Protein AF-A0A0C3DKX2-F1 (afdb_monomer_lite)

Structure (mmCIF, N/CA/C/O backbone):
data_AF-A0A0C3DKX2-F1
#
_entry.id   AF-A0A0C3DKX2-F1
#
loop_
_atom_site.group_PDB
_atom_site.id
_atom_site.type_symbol
_atom_site.label_atom_id
_atom_site.label_alt_id
_atom_site.label_comp_id
_atom_site.label_asym_id
_atom_site.label_entity_id
_atom_site.label_seq_id
_atom_site.pdbx_PDB_ins_code
_atom_site.Cartn_x
_atom_site.Cartn_y
_atom_site.Cartn_z
_atom_site.occupancy
_atom_site.B_iso_or_equiv
_atom_site.auth_seq_id
_atom_site.auth_comp_id
_atom_site.auth_asym_id
_atom_site.auth_atom_id
_atom_site.pdbx_PDB_model_num
ATOM 1 N N . PHE A 1 1 ? 21.244 7.894 -11.470 1.00 43.00 1 PHE A N 1
ATOM 2 C CA . PHE A 1 1 ? 21.383 7.217 -10.166 1.00 43.00 1 PHE A CA 1
ATOM 3 C C . PHE A 1 1 ? 22.511 7.875 -9.395 1.00 43.00 1 PHE A C 1
ATOM 5 O O . PHE A 1 1 ? 23.596 7.995 -9.947 1.00 43.00 1 PHE A O 1
ATOM 12 N N . SER A 1 2 ? 22.244 8.379 -8.187 1.00 35.38 2 SER A N 1
ATOM 13 C CA . SER A 1 2 ? 23.259 9.025 -7.344 1.00 35.38 2 SER A CA 1
ATOM 14 C C . SER A 1 2 ? 23.618 8.084 -6.184 1.00 35.38 2 SER A C 1
ATOM 16 O O . SER A 1 2 ? 22.692 7.522 -5.601 1.00 35.38 2 SER A O 1
ATOM 18 N N . PRO A 1 3 ? 24.899 7.864 -5.831 1.00 48.16 3 PRO A N 1
ATOM 19 C CA . PRO A 1 3 ? 25.322 6.677 -5.070 1.00 48.16 3 PRO A CA 1
ATOM 20 C C . PRO A 1 3 ? 25.064 6.726 -3.552 1.00 48.16 3 PRO A C 1
ATOM 22 O O . PRO A 1 3 ? 25.461 5.806 -2.847 1.00 48.16 3 PRO A O 1
ATOM 25 N N . ASN A 1 4 ? 24.423 7.779 -3.031 1.00 52.91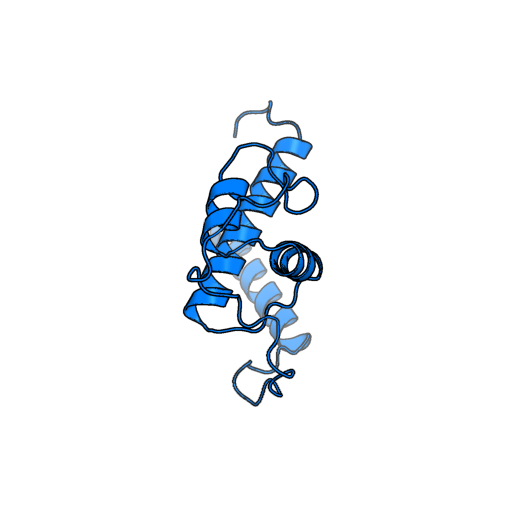 4 ASN A N 1
ATOM 26 C CA . ASN A 1 4 ? 24.368 8.065 -1.588 1.00 52.91 4 ASN A CA 1
ATOM 27 C C . ASN A 1 4 ? 22.987 7.889 -0.931 1.00 52.91 4 ASN A C 1
ATOM 29 O O . ASN A 1 4 ? 22.790 8.311 0.208 1.00 52.91 4 ASN A O 1
ATOM 33 N N . THR A 1 5 ? 22.012 7.272 -1.598 1.00 50.91 5 THR A N 1
ATOM 34 C CA . THR A 1 5 ? 20.754 6.907 -0.932 1.00 50.91 5 THR A CA 1
ATOM 35 C C . THR A 1 5 ? 20.979 5.654 -0.095 1.00 50.91 5 THR A C 1
ATOM 37 O O . THR A 1 5 ? 21.098 4.560 -0.644 1.00 50.91 5 THR A O 1
ATOM 40 N N . SER A 1 6 ? 21.049 5.819 1.231 1.00 61.25 6 SER A N 1
ATOM 41 C CA . SER A 1 6 ? 21.001 4.709 2.191 1.00 61.25 6 SER A CA 1
ATOM 42 C C . SER A 1 6 ? 19.884 3.741 1.793 1.00 61.25 6 SER A C 1
ATOM 44 O O . SER A 1 6 ? 18.761 4.175 1.529 1.00 61.25 6 SER A O 1
ATOM 46 N N . THR A 1 7 ? 20.184 2.444 1.720 1.00 65.88 7 THR A N 1
ATOM 47 C CA . THR A 1 7 ? 19.246 1.385 1.309 1.00 65.88 7 THR A CA 1
ATOM 48 C C . THR A 1 7 ? 17.924 1.457 2.068 1.00 65.88 7 THR A C 1
ATOM 50 O O . THR A 1 7 ? 16.870 1.270 1.473 1.00 65.88 7 THR A O 1
ATOM 53 N N . THR A 1 8 ? 17.953 1.843 3.344 1.00 63.53 8 THR A N 1
ATOM 54 C CA . THR A 1 8 ? 16.759 2.068 4.172 1.00 63.53 8 THR A CA 1
ATOM 55 C C . THR A 1 8 ? 15.850 3.172 3.627 1.00 63.53 8 THR A C 1
ATOM 57 O O . THR A 1 8 ? 14.636 3.011 3.600 1.00 63.53 8 THR A O 1
ATOM 60 N N . LEU A 1 9 ? 16.421 4.287 3.160 1.00 65.44 9 LEU A N 1
ATOM 61 C CA . LEU A 1 9 ? 15.661 5.414 2.609 1.00 65.44 9 LEU A CA 1
ATOM 62 C C . LEU A 1 9 ? 14.937 5.000 1.323 1.00 65.44 9 LEU A C 1
ATOM 64 O O . LEU A 1 9 ? 13.780 5.353 1.115 1.00 65.44 9 LEU A O 1
ATOM 68 N N . LEU A 1 10 ? 15.622 4.226 0.477 1.00 66.06 10 LEU A N 1
ATOM 69 C CA . LEU A 1 10 ? 15.058 3.702 -0.761 1.00 66.06 10 LEU A CA 1
ATOM 70 C C . LEU A 1 10 ? 13.946 2.683 -0.479 1.00 66.06 10 LEU A C 1
ATOM 72 O O . LEU A 1 10 ? 12.885 2.771 -1.089 1.00 66.06 10 LEU A O 1
ATOM 76 N N . CYS A 1 11 ? 14.156 1.765 0.468 1.00 67.38 11 CYS A N 1
ATOM 77 C CA . CYS A 1 11 ? 13.134 0.801 0.878 1.00 67.38 11 CYS A CA 1
ATOM 78 C C . CYS A 1 11 ? 11.881 1.502 1.415 1.00 67.38 11 CYS A C 1
ATOM 80 O O . CYS A 1 11 ? 10.785 1.222 0.942 1.00 67.38 11 CYS A O 1
ATOM 82 N N . ASN A 1 12 ? 12.045 2.472 2.320 1.00 67.31 12 ASN A N 1
ATOM 83 C CA . ASN A 1 12 ? 10.923 3.226 2.885 1.00 67.31 12 ASN A CA 1
ATOM 84 C C . ASN A 1 12 ? 10.180 4.033 1.809 1.00 67.31 12 ASN A C 1
ATOM 86 O O . ASN A 1 12 ? 8.956 4.138 1.836 1.00 67.31 12 ASN A O 1
ATOM 90 N N . HIS A 1 13 ? 10.913 4.596 0.843 1.00 68.31 13 HIS A N 1
ATOM 91 C CA . HIS A 1 13 ? 10.324 5.318 -0.280 1.00 68.31 13 HIS A CA 1
ATOM 92 C C . HIS A 1 13 ? 9.480 4.399 -1.170 1.00 68.31 13 HIS A C 1
ATOM 94 O O . HIS A 1 13 ? 8.348 4.744 -1.500 1.00 68.31 13 HIS A O 1
ATOM 100 N N . LEU A 1 14 ? 10.003 3.220 -1.518 1.00 68.06 14 LEU A N 1
ATOM 101 C CA . LEU A 1 14 ? 9.271 2.226 -2.303 1.00 68.06 14 LEU A CA 1
ATOM 102 C C . LEU A 1 14 ? 8.034 1.728 -1.552 1.00 68.06 14 LEU A C 1
ATOM 104 O O . LEU A 1 14 ? 6.951 1.664 -2.126 1.00 68.06 14 LEU A O 1
ATOM 108 N N . GLU A 1 15 ? 8.168 1.434 -0.262 1.00 70.62 15 GLU A N 1
ATOM 109 C CA . GLU A 1 15 ? 7.062 0.956 0.564 1.00 70.62 15 GLU A CA 1
ATOM 110 C C . GLU A 1 15 ? 5.944 2.000 0.698 1.00 70.62 15 GLU A C 1
ATOM 112 O O . GLU A 1 15 ? 4.773 1.672 0.492 1.00 70.62 15 GLU A O 1
ATOM 117 N N . SER A 1 16 ? 6.286 3.267 0.958 1.00 72.19 16 SER A N 1
ATOM 118 C CA . SER A 1 16 ? 5.307 4.359 1.017 1.00 72.19 16 SER A CA 1
ATOM 119 C C . SER A 1 16 ? 4.620 4.581 -0.336 1.00 72.19 16 SER A C 1
ATOM 121 O O . SER A 1 16 ? 3.389 4.624 -0.404 1.00 72.19 16 SER A O 1
ATOM 123 N N . ILE A 1 17 ? 5.380 4.634 -1.438 1.00 74.81 17 ILE A N 1
ATOM 124 C CA . ILE A 1 17 ? 4.818 4.837 -2.782 1.00 74.81 17 ILE A CA 1
ATOM 125 C C . ILE A 1 17 ? 3.861 3.711 -3.164 1.00 74.81 17 ILE A C 1
ATOM 127 O O . ILE A 1 17 ? 2.742 3.980 -3.608 1.00 74.81 17 ILE A O 1
ATOM 131 N N . HIS A 1 18 ? 4.273 2.456 -2.996 1.00 80.00 18 HIS A N 1
ATOM 132 C CA . HIS A 1 18 ? 3.433 1.321 -3.367 1.00 80.00 18 HIS A CA 1
ATOM 133 C C . HIS A 1 18 ? 2.203 1.208 -2.466 1.00 80.00 18 HIS A C 1
ATOM 135 O O . HIS A 1 18 ? 1.119 0.878 -2.949 1.00 80.00 18 HIS A O 1
ATOM 141 N N . THR A 1 19 ? 2.330 1.562 -1.185 1.00 81.88 19 THR A N 1
ATOM 142 C CA . THR A 1 19 ? 1.184 1.669 -0.277 1.00 81.88 19 THR A CA 1
ATOM 143 C C . THR A 1 19 ? 0.192 2.722 -0.762 1.00 81.88 19 THR A C 1
ATOM 145 O O . THR A 1 19 ? -1.005 2.448 -0.823 1.00 81.88 19 THR A O 1
ATOM 148 N N . LEU A 1 20 ? 0.668 3.906 -1.152 1.00 82.94 20 LEU A N 1
ATOM 149 C CA . LEU A 1 20 ? -0.183 4.982 -1.661 1.00 82.94 20 LEU A CA 1
ATOM 150 C C . LEU A 1 20 ? -0.912 4.567 -2.943 1.00 82.94 20 LEU A C 1
ATOM 152 O O . LEU A 1 20 ? -2.116 4.784 -3.061 1.00 82.94 20 LEU A O 1
ATOM 156 N N . GLN A 1 21 ? -0.210 3.924 -3.878 1.00 83.12 21 GLN A N 1
ATOM 157 C CA . GLN A 1 21 ? -0.814 3.388 -5.102 1.00 83.12 21 GLN A CA 1
ATOM 158 C C . GLN A 1 21 ? -1.884 2.337 -4.791 1.00 83.12 21 GLN A C 1
ATOM 160 O O . GLN A 1 21 ? -2.975 2.377 -5.357 1.00 83.12 21 GLN A O 1
ATOM 165 N N . TYR A 1 22 ? -1.601 1.431 -3.852 1.00 82.88 22 TYR A N 1
ATOM 166 C CA . TYR A 1 22 ? -2.566 0.434 -3.404 1.00 82.88 22 TYR A CA 1
ATOM 167 C C . TYR A 1 22 ? -3.800 1.077 -2.758 1.00 82.88 22 TYR A C 1
ATOM 169 O O . TYR A 1 22 ? -4.920 0.676 -3.056 1.00 82.88 22 TYR A O 1
ATOM 177 N N . MET A 1 23 ? -3.629 2.109 -1.928 1.00 83.75 23 MET A N 1
ATOM 178 C CA . MET A 1 23 ? -4.746 2.839 -1.319 1.00 83.75 23 MET A CA 1
ATOM 179 C C . MET A 1 23 ? -5.631 3.544 -2.348 1.00 83.75 23 MET A C 1
ATOM 181 O O . MET A 1 23 ? -6.850 3.518 -2.198 1.00 83.75 23 MET A O 1
ATOM 185 N N . VAL A 1 24 ? -5.040 4.137 -3.390 1.00 83.50 24 VAL A N 1
ATOM 186 C CA . VAL A 1 24 ? -5.801 4.733 -4.499 1.00 83.50 24 VAL A CA 1
ATOM 187 C C . VAL A 1 24 ? -6.661 3.668 -5.175 1.00 83.50 24 VAL A C 1
ATOM 189 O O . VAL A 1 24 ? -7.863 3.862 -5.318 1.00 83.50 24 VAL A O 1
ATOM 192 N N . GLN A 1 25 ? -6.082 2.506 -5.493 1.00 79.62 25 GLN A N 1
ATOM 193 C CA . GLN A 1 25 ? -6.831 1.396 -6.090 1.00 79.62 25 GLN A CA 1
ATOM 194 C C . GLN A 1 25 ? -7.925 0.858 -5.159 1.00 79.62 25 GLN A C 1
ATOM 196 O O . GLN A 1 25 ? -9.034 0.593 -5.611 1.00 79.62 25 GLN A O 1
ATOM 201 N N . LEU A 1 26 ? -7.657 0.749 -3.853 1.00 80.69 26 LEU A N 1
ATOM 202 C CA . LEU A 1 26 ? -8.669 0.359 -2.867 1.00 80.69 26 LEU A CA 1
ATOM 203 C C . LEU A 1 26 ? -9.881 1.298 -2.894 1.00 80.69 26 LEU A C 1
ATOM 205 O O . LEU A 1 26 ? -11.016 0.829 -2.847 1.00 80.69 26 LEU A O 1
ATOM 209 N N . GLN A 1 27 ? -9.635 2.607 -2.964 1.00 78.81 27 GLN A N 1
ATOM 210 C CA . GLN A 1 27 ? -10.682 3.623 -2.963 1.00 78.81 27 GLN A CA 1
ATOM 211 C C . GLN A 1 27 ? -11.452 3.660 -4.289 1.00 78.81 27 GLN A C 1
ATOM 213 O O . GLN A 1 27 ? -12.679 3.690 -4.273 1.00 78.81 27 GLN A O 1
ATOM 218 N N . GLU A 1 28 ? -10.753 3.631 -5.425 1.00 79.06 28 GLU A N 1
ATOM 219 C CA . GLU A 1 28 ? -11.368 3.676 -6.759 1.00 79.06 28 GLU A CA 1
ATOM 220 C C . GLU A 1 28 ? -12.197 2.425 -7.062 1.00 79.06 28 GLU A C 1
ATOM 222 O O . GLU A 1 28 ? -13.273 2.521 -7.646 1.00 79.06 28 GLU A O 1
ATOM 227 N N . GLN A 1 29 ? -11.708 1.253 -6.650 1.00 75.44 29 GLN A N 1
ATOM 228 C CA . GLN A 1 29 ? -12.330 -0.033 -6.963 1.00 75.44 29 GLN A CA 1
ATOM 229 C C . GLN A 1 29 ? -13.274 -0.537 -5.861 1.00 75.44 29 GLN A C 1
ATOM 231 O O . GLN A 1 29 ? -13.881 -1.598 -6.003 1.00 75.44 29 GLN A O 1
ATOM 236 N N . GLY A 1 30 ? -13.372 0.174 -4.731 1.00 72.12 30 GLY A N 1
ATOM 237 C CA . GLY A 1 30 ? -14.158 -0.265 -3.574 1.00 72.12 30 GLY A CA 1
ATOM 238 C C . GLY A 1 30 ? -13.685 -1.600 -2.985 1.00 72.12 30 GLY A C 1
ATOM 239 O O . GLY A 1 30 ? -14.478 -2.346 -2.408 1.00 72.12 30 GLY A O 1
ATOM 240 N N . TRP A 1 31 ? -12.406 -1.940 -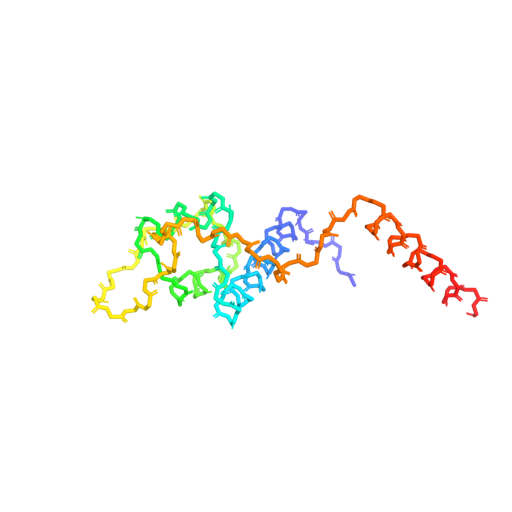3.160 1.00 76.75 31 TRP A N 1
ATOM 241 C CA . TRP A 1 31 ? -11.857 -3.210 -2.701 1.00 76.75 31 TRP A CA 1
ATOM 242 C C . TRP A 1 31 ? -11.774 -3.269 -1.177 1.00 76.75 31 TRP A C 1
ATOM 244 O O . TRP A 1 31 ? -11.493 -2.287 -0.489 1.00 76.75 31 TRP A O 1
ATOM 254 N N . VAL A 1 32 ? -11.940 -4.477 -0.640 1.00 75.31 32 VAL A N 1
ATOM 255 C CA . VAL A 1 32 ? -11.719 -4.729 0.782 1.00 75.31 32 VAL A CA 1
ATOM 256 C C . VAL A 1 32 ? -10.224 -4.628 1.078 1.00 75.31 32 VAL A C 1
ATOM 258 O O . VAL A 1 32 ? -9.399 -5.289 0.442 1.00 75.31 32 VAL A O 1
ATOM 261 N N . VAL A 1 33 ? -9.871 -3.838 2.092 1.00 77.81 33 VAL A N 1
ATOM 262 C CA . VAL A 1 33 ? -8.489 -3.725 2.569 1.00 77.81 33 VAL A CA 1
ATOM 263 C C . VAL A 1 33 ? -8.007 -5.104 3.002 1.00 77.81 33 VAL A C 1
ATOM 265 O O . VAL A 1 33 ? -8.622 -5.735 3.862 1.00 77.81 33 VAL A O 1
ATOM 268 N N . GLN A 1 34 ? -6.909 -5.598 2.428 1.00 72.62 34 GLN A N 1
ATOM 269 C CA . GLN A 1 34 ? -6.386 -6.929 2.764 1.00 72.62 34 GLN A CA 1
ATOM 270 C C . GLN A 1 34 ? -5.168 -6.878 3.688 1.00 72.62 34 GLN A C 1
ATOM 272 O O . GLN A 1 34 ? -4.983 -7.785 4.505 1.00 72.62 34 GLN A O 1
ATOM 277 N N . THR A 1 35 ? -4.372 -5.811 3.625 1.00 80.12 35 THR A N 1
ATOM 278 C CA . THR A 1 35 ? -3.131 -5.708 4.398 1.00 80.12 35 THR A CA 1
ATOM 279 C C . THR A 1 35 ? -3.423 -5.496 5.884 1.00 80.12 35 THR A C 1
ATOM 281 O O . THR A 1 35 ? -4.231 -4.654 6.277 1.00 80.12 35 THR A O 1
ATOM 284 N N . LYS A 1 36 ? -2.757 -6.280 6.743 1.00 77.81 36 LYS A N 1
ATOM 285 C CA . LYS A 1 36 ? -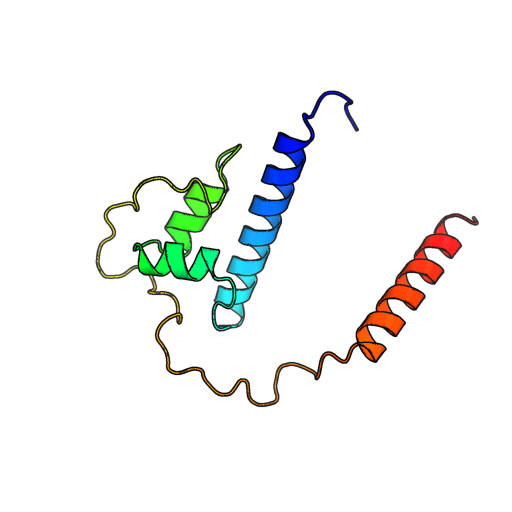2.914 -6.179 8.206 1.00 77.81 36 LYS A CA 1
ATOM 286 C C . LYS A 1 36 ? -2.529 -4.791 8.723 1.00 77.81 36 LYS A C 1
ATOM 288 O O . LYS A 1 36 ? -3.186 -4.279 9.620 1.00 77.81 36 LYS A O 1
ATOM 293 N N . LEU A 1 37 ? -1.508 -4.194 8.114 1.00 78.00 37 LEU A N 1
ATOM 294 C CA . LEU A 1 37 ? -1.000 -2.869 8.451 1.00 78.00 37 LEU A CA 1
ATOM 295 C C . LEU A 1 37 ? -2.026 -1.761 8.210 1.00 78.00 37 LEU A C 1
ATOM 297 O O . LEU A 1 37 ? -2.357 -1.030 9.138 1.00 78.00 37 LEU A O 1
ATOM 301 N N . LEU A 1 38 ? -2.610 -1.686 7.009 1.00 80.31 38 LEU A N 1
ATOM 302 C CA . LEU A 1 38 ? -3.650 -0.690 6.738 1.00 80.31 38 LEU A CA 1
ATOM 303 C C . LEU A 1 38 ? -4.902 -0.947 7.575 1.00 80.31 38 LEU A C 1
ATOM 305 O O . LEU A 1 38 ? -5.487 -0.001 8.089 1.00 80.31 38 LEU A O 1
ATOM 309 N N . LYS A 1 39 ? -5.286 -2.213 7.790 1.00 82.81 39 LYS A N 1
ATOM 310 C CA . LYS A 1 39 ? -6.393 -2.545 8.703 1.00 82.81 39 LYS A CA 1
ATOM 311 C C . LYS A 1 39 ? -6.161 -2.001 10.109 1.00 82.81 39 LYS A C 1
ATOM 313 O O . LYS A 1 39 ? -7.092 -1.455 10.696 1.00 82.81 39 LYS A O 1
ATOM 318 N N . ALA A 1 40 ? -4.950 -2.154 10.645 1.00 81.94 40 ALA A N 1
ATOM 319 C CA . ALA A 1 40 ? -4.594 -1.658 11.969 1.00 81.94 40 ALA A CA 1
ATOM 320 C C . ALA A 1 40 ? -4.636 -0.127 12.017 1.00 81.94 40 ALA A C 1
ATOM 322 O O . ALA A 1 40 ? -5.243 0.429 12.927 1.00 81.94 40 ALA A O 1
ATOM 323 N N . ALA A 1 41 ? -4.084 0.546 11.006 1.00 83.62 41 ALA A N 1
ATOM 324 C CA . ALA A 1 41 ? -4.112 2.000 10.922 1.00 83.62 41 ALA A CA 1
ATOM 325 C C . ALA A 1 41 ? -5.550 2.546 10.835 1.00 83.62 41 ALA A C 1
ATOM 327 O O . ALA A 1 41 ? -5.932 3.421 11.611 1.00 83.62 41 ALA A O 1
ATOM 328 N N . PHE A 1 42 ? -6.388 1.968 9.973 1.00 83.25 42 PHE A N 1
ATOM 329 C CA . PHE A 1 42 ? -7.797 2.345 9.856 1.00 83.25 42 PHE A CA 1
ATOM 330 C C . PHE A 1 42 ? -8.592 2.057 11.136 1.00 83.25 42 PHE A C 1
ATOM 332 O O . PHE A 1 42 ? -9.373 2.894 11.575 1.00 83.25 42 PHE A O 1
ATOM 339 N N . SER A 1 43 ? -8.350 0.916 11.790 1.00 80.88 43 SER A N 1
ATOM 340 C CA . SER A 1 43 ? -8.954 0.606 13.098 1.00 80.88 43 SER A CA 1
ATOM 341 C C . SER A 1 43 ? -8.496 1.575 14.192 1.00 80.88 43 SER A C 1
ATOM 343 O O . SER A 1 43 ? -9.230 1.821 15.144 1.00 80.88 43 SER A O 1
ATOM 345 N N . GLY A 1 44 ? -7.293 2.135 14.046 1.00 76.81 44 GLY A N 1
ATOM 346 C CA . GLY A 1 44 ? -6.757 3.186 14.901 1.00 76.81 44 GLY A CA 1
ATOM 347 C C . GLY A 1 44 ? -7.401 4.557 14.687 1.00 76.81 44 GLY A C 1
ATOM 348 O O . GLY A 1 44 ? -7.113 5.459 15.462 1.00 76.81 44 GLY A O 1
ATOM 349 N N . GLY A 1 45 ? -8.274 4.727 13.688 1.00 80.00 45 GLY A N 1
ATOM 350 C CA . GLY A 1 45 ? -8.968 5.990 13.413 1.00 80.00 45 GLY A CA 1
ATOM 351 C C . GLY A 1 45 ? -8.364 6.811 12.274 1.00 80.00 45 GLY A C 1
ATOM 352 O O . GLY A 1 45 ? -8.792 7.9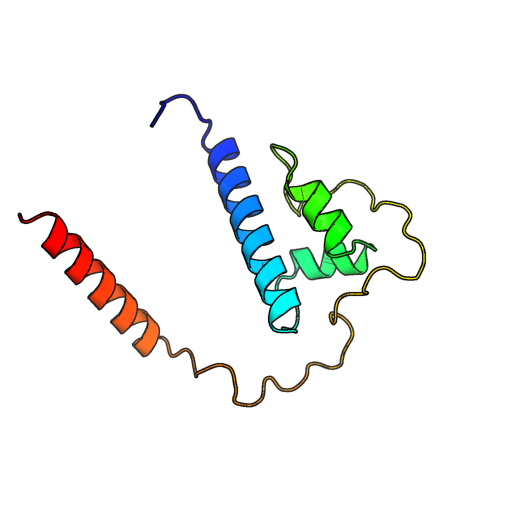40 12.048 1.00 80.00 45 GLY A O 1
ATOM 353 N N . TYR A 1 46 ? -7.396 6.261 11.538 1.00 83.62 46 TYR A N 1
ATOM 354 C CA . TYR A 1 46 ? -6.953 6.877 10.292 1.00 83.62 46 TYR A CA 1
ATOM 355 C C . TYR A 1 46 ? -8.032 6.789 9.213 1.00 83.62 46 TYR A C 1
ATOM 357 O O . TYR A 1 46 ? -8.771 5.810 9.118 1.00 83.62 46 TYR A O 1
ATOM 365 N N . THR A 1 47 ? -8.066 7.798 8.353 1.00 84.88 47 THR A N 1
ATOM 366 C CA . THR A 1 47 ? -8.886 7.853 7.142 1.00 84.88 47 THR A CA 1
ATOM 367 C C . THR A 1 47 ? -7.962 7.717 5.933 1.00 84.88 47 THR A C 1
ATOM 369 O O . THR A 1 47 ? -6.735 7.792 6.066 1.00 84.88 47 THR A O 1
ATOM 372 N N . TYR A 1 48 ? -8.514 7.495 4.737 1.00 81.81 48 TYR A N 1
ATOM 373 C CA . TYR A 1 48 ? -7.690 7.463 3.522 1.00 81.81 48 TYR A CA 1
ATOM 374 C C . TYR A 1 48 ? -6.895 8.761 3.351 1.00 81.81 48 TYR A C 1
ATOM 376 O O . TYR A 1 48 ? -5.696 8.709 3.074 1.00 81.81 48 TYR A O 1
ATOM 384 N N . ASP A 1 49 ? -7.534 9.906 3.587 1.00 82.88 49 ASP A N 1
ATOM 385 C CA . ASP A 1 49 ? -6.919 11.217 3.410 1.00 82.88 49 ASP A CA 1
ATOM 386 C C . ASP A 1 49 ? -5.837 11.507 4.451 1.00 82.88 49 ASP A C 1
ATOM 388 O O . ASP A 1 49 ? -4.749 11.956 4.082 1.00 82.88 49 ASP A O 1
ATOM 392 N N . SER A 1 50 ? -6.062 11.195 5.735 1.00 84.06 50 SER A N 1
ATOM 393 C CA . SER A 1 50 ? -5.023 11.422 6.748 1.00 84.06 50 SER A CA 1
ATOM 394 C C . SER A 1 50 ? -3.831 10.503 6.582 1.00 84.06 50 SER A C 1
ATOM 396 O O . SER A 1 50 ? -2.688 10.926 6.772 1.00 84.06 50 SER A O 1
ATOM 398 N N . LEU A 1 51 ? -4.068 9.260 6.178 1.00 85.31 51 LEU A N 1
ATOM 399 C CA . LEU A 1 51 ? -2.998 8.301 5.969 1.00 85.31 51 LEU A CA 1
ATOM 400 C C . LEU A 1 51 ? -2.216 8.626 4.686 1.00 85.31 51 LEU A C 1
ATOM 402 O O . LEU A 1 51 ? -0.987 8.587 4.701 1.00 85.31 51 LEU A O 1
ATOM 406 N N . LYS A 1 52 ? -2.890 9.098 3.628 1.00 84.38 52 LYS A N 1
ATOM 407 C CA . LYS A 1 52 ? -2.248 9.653 2.427 1.00 84.38 52 LYS A CA 1
ATOM 408 C C . LYS A 1 52 ? -1.388 10.874 2.755 1.00 84.38 52 LYS A C 1
ATOM 410 O O . LYS A 1 52 ? -0.229 10.922 2.356 1.00 84.38 52 LYS A O 1
ATOM 415 N N . ALA A 1 53 ? -1.922 11.833 3.511 1.00 83.44 53 ALA A N 1
ATOM 416 C CA . ALA A 1 53 ? -1.181 13.023 3.926 1.00 83.44 53 ALA A CA 1
ATOM 417 C C . ALA A 1 53 ? 0.057 12.673 4.769 1.00 83.44 53 ALA A C 1
ATOM 419 O O . ALA A 1 53 ? 1.105 13.299 4.623 1.00 83.44 53 ALA A O 1
ATOM 420 N N . THR A 1 54 ? -0.051 11.644 5.613 1.00 83.06 54 THR A N 1
ATOM 421 C CA . THR A 1 54 ? 1.038 11.194 6.487 1.00 83.06 54 THR A CA 1
ATOM 422 C C . THR A 1 54 ? 2.129 10.460 5.705 1.00 83.06 54 THR A C 1
ATOM 424 O O . THR A 1 54 ? 3.306 10.761 5.874 1.00 83.06 54 THR A O 1
ATOM 427 N N . LEU A 1 55 ? 1.766 9.537 4.811 1.00 81.31 55 LEU A N 1
ATOM 428 C CA . LEU A 1 55 ? 2.728 8.734 4.045 1.00 81.31 55 LEU A CA 1
ATOM 429 C C . LEU A 1 55 ? 3.494 9.527 2.976 1.00 81.31 55 LEU A C 1
ATOM 431 O O . LEU A 1 55 ? 4.575 9.108 2.566 1.00 81.31 55 LEU A O 1
ATOM 435 N N . VAL A 1 56 ? 2.978 10.681 2.545 1.00 80.50 56 VAL A N 1
ATOM 436 C CA . VAL A 1 56 ? 3.704 11.603 1.652 1.00 80.50 56 VAL A CA 1
ATOM 437 C C . VAL A 1 56 ? 4.931 12.221 2.343 1.00 80.50 56 VAL A C 1
ATOM 439 O O . VAL A 1 56 ? 5.851 12.683 1.664 1.00 80.50 56 VAL A O 1
ATOM 442 N N . LEU A 1 57 ? 4.989 12.214 3.680 1.00 79.44 57 LEU A N 1
ATOM 443 C CA . LEU A 1 57 ? 6.144 12.719 4.412 1.00 79.44 57 LEU A CA 1
ATOM 444 C C . LEU A 1 57 ? 7.365 11.794 4.241 1.00 79.44 57 LEU A C 1
ATOM 446 O O . LEU A 1 57 ? 7.240 10.567 4.256 1.00 79.44 57 LEU A O 1
ATOM 450 N N . PRO A 1 58 ? 8.576 12.363 4.103 1.00 69.88 58 PRO A N 1
ATOM 451 C CA . PRO A 1 58 ? 9.789 11.570 3.967 1.00 69.88 58 PRO A CA 1
ATOM 452 C C . PRO A 1 58 ? 10.024 10.709 5.214 1.00 69.88 58 PRO A C 1
ATOM 454 O O . PRO A 1 58 ? 9.855 11.171 6.340 1.00 69.88 58 PRO A O 1
ATOM 457 N N . ASN A 1 59 ? 10.468 9.467 4.996 1.00 71.31 59 ASN A N 1
ATOM 458 C CA . ASN A 1 59 ? 10.722 8.446 6.024 1.00 71.31 59 ASN A CA 1
ATOM 459 C C . ASN A 1 59 ? 9.494 7.981 6.812 1.00 71.31 59 ASN A C 1
ATOM 461 O O . ASN A 1 59 ? 9.656 7.347 7.854 1.00 71.31 59 ASN A O 1
ATOM 465 N N . MET A 1 60 ? 8.291 8.253 6.312 1.00 76.19 60 MET A N 1
ATOM 466 C CA . MET A 1 60 ? 7.073 7.795 6.952 1.00 76.19 60 MET A CA 1
ATOM 467 C C . MET A 1 60 ? 6.655 6.427 6.422 1.00 76.19 60 MET A C 1
ATOM 469 O O . MET A 1 60 ? 6.473 6.241 5.220 1.00 76.19 60 MET A O 1
ATOM 473 N N . THR A 1 61 ? 6.499 5.469 7.331 1.00 76.44 61 THR A N 1
ATOM 474 C CA . THR A 1 61 ? 5.995 4.121 7.043 1.00 76.44 61 THR A CA 1
ATOM 475 C C . THR A 1 61 ? 4.715 3.872 7.832 1.00 76.44 61 THR A C 1
ATOM 477 O O . THR A 1 61 ? 4.437 4.560 8.817 1.00 76.44 61 THR A O 1
ATOM 480 N N . ILE A 1 62 ? 3.923 2.881 7.413 1.00 76.38 62 ILE A N 1
ATOM 481 C CA . ILE A 1 62 ? 2.677 2.531 8.117 1.00 76.38 62 ILE A CA 1
ATOM 482 C C . ILE A 1 62 ? 2.970 2.036 9.546 1.00 76.38 62 ILE A C 1
ATOM 484 O O . ILE A 1 62 ? 2.188 2.285 10.459 1.00 76.38 62 ILE A O 1
ATOM 488 N N . ASP A 1 63 ? 4.112 1.378 9.756 1.00 75.94 63 ASP A N 1
ATOM 489 C CA . ASP A 1 63 ? 4.550 0.905 11.077 1.00 75.94 63 ASP A CA 1
ATOM 490 C C . ASP A 1 63 ? 4.940 2.037 12.036 1.00 75.94 63 ASP A C 1
ATOM 492 O O . ASP A 1 63 ? 4.886 1.871 13.253 1.00 75.94 63 ASP A O 1
ATOM 496 N N . ALA A 1 64 ? 5.340 3.190 11.498 1.00 79.12 64 ALA A N 1
ATOM 497 C CA . ALA A 1 64 ? 5.804 4.339 12.266 1.00 79.12 64 ALA A CA 1
ATOM 498 C C . ALA A 1 64 ? 4.790 5.491 12.258 1.00 79.12 64 ALA A C 1
ATOM 500 O O . ALA A 1 64 ? 5.179 6.651 12.407 1.00 79.12 64 ALA A O 1
ATOM 501 N N . LEU A 1 65 ? 3.500 5.191 12.062 1.00 80.12 65 LEU A N 1
ATOM 502 C CA . LEU A 1 65 ? 2.462 6.216 12.057 1.00 80.12 65 LEU A CA 1
ATOM 503 C C . LEU A 1 65 ? 2.420 6.962 13.402 1.00 80.12 65 LEU A C 1
ATOM 505 O O . LEU A 1 65 ? 2.589 6.353 14.463 1.00 80.12 65 LEU A O 1
ATOM 509 N N . PRO A 1 66 ? 2.197 8.287 13.374 1.00 80.38 66 PRO A N 1
ATOM 510 C CA . PRO A 1 66 ? 2.006 9.061 14.585 1.00 80.38 66 PRO A CA 1
ATOM 511 C C . PRO A 1 66 ? 0.642 8.694 15.203 1.00 80.38 66 PRO A C 1
ATOM 513 O O . PRO A 1 66 ? -0.047 7.788 14.740 1.00 80.38 66 PRO A O 1
ATOM 516 N N . PRO A 1 67 ? 0.209 9.353 16.281 1.00 80.81 67 PRO A N 1
ATOM 517 C CA . PRO A 1 67 ? -1.184 9.269 16.688 1.00 80.81 67 PRO A CA 1
ATOM 518 C C . PRO A 1 67 ? -2.105 9.785 15.563 1.00 80.81 67 PRO A C 1
ATOM 520 O O . PRO A 1 67 ? -1.738 10.751 14.881 1.00 80.81 67 PRO A O 1
ATOM 523 N N . PRO A 1 68 ? -3.296 9.187 15.375 1.00 77.31 68 PRO A N 1
ATOM 524 C CA . PRO A 1 68 ? -4.247 9.651 14.377 1.00 77.31 68 PRO A CA 1
ATOM 525 C C . PRO A 1 68 ? -4.665 11.097 14.659 1.00 77.31 68 PRO A C 1
ATOM 527 O O . PRO A 1 68 ? -4.825 11.469 15.829 1.00 77.31 68 PRO A O 1
ATOM 530 N N . PRO A 1 69 ? -4.874 11.922 13.619 1.00 73.06 69 PRO A N 1
ATOM 531 C CA . PRO A 1 69 ? -5.472 13.235 13.805 1.00 73.06 69 PRO A CA 1
ATOM 532 C C . PRO A 1 69 ? -6.876 13.098 14.416 1.00 73.06 69 PRO A C 1
ATOM 534 O O . PRO A 1 69 ? -7.574 12.110 14.188 1.00 73.06 69 PRO A O 1
ATOM 537 N N . LEU A 1 70 ? -7.317 14.096 15.183 1.00 68.31 70 LEU A N 1
ATOM 538 C CA . LEU A 1 70 ? -8.720 14.193 15.593 1.00 68.31 70 LEU A CA 1
ATOM 539 C C . LEU A 1 70 ? -9.565 14.492 14.348 1.00 68.31 70 LEU A C 1
ATOM 541 O O . LEU A 1 70 ? -9.523 15.606 13.834 1.00 68.31 70 LEU A O 1
ATOM 545 N N . HIS A 1 71 ? -10.300 13.494 13.862 1.00 63.06 71 HIS A N 1
ATOM 546 C CA . HIS A 1 71 ? -11.198 13.630 12.716 1.00 63.06 71 HIS A CA 1
ATOM 547 C C . HIS A 1 71 ? -12.646 13.840 13.169 1.00 63.06 71 HIS A C 1
ATOM 549 O O . HIS A 1 71 ? -13.119 13.182 14.100 1.00 63.06 71 HIS A O 1
ATOM 555 N N . GLU A 1 72 ? -13.361 14.742 12.490 1.00 53.53 72 GLU A N 1
ATOM 556 C CA . GLU A 1 72 ? -14.814 14.846 12.608 1.00 53.53 72 GLU A CA 1
ATOM 557 C C . GLU A 1 72 ? -15.485 13.671 11.880 1.00 53.53 72 GLU A C 1
ATOM 559 O O . GLU A 1 72 ? -15.007 13.184 10.854 1.00 53.53 72 GLU A O 1
ATOM 564 N N . VAL A 1 73 ? -16.591 13.190 12.449 1.00 49.81 73 VAL A N 1
ATOM 565 C CA . VAL A 1 73 ? -17.387 12.052 11.969 1.00 49.81 73 VAL A CA 1
ATOM 566 C C . VAL A 1 73 ? -17.994 12.394 10.600 1.00 49.81 73 VAL A C 1
ATOM 568 O O . VAL A 1 73 ? -19.119 12.871 10.506 1.00 49.81 73 VAL A O 1
ATOM 571 N N . GLY A 1 74 ? -17.228 12.203 9.532 1.00 51.78 74 GLY A N 1
ATOM 572 C CA . GLY A 1 74 ? -17.629 12.551 8.168 1.00 51.78 74 GLY A CA 1
ATOM 573 C C . GLY A 1 74 ? -16.626 12.121 7.101 1.00 51.78 74 GLY A C 1
ATOM 574 O O . GLY A 1 74 ? -17.024 11.859 5.968 1.00 51.78 74 GLY A O 1
ATOM 575 N N . ASP A 1 75 ? -15.354 11.964 7.468 1.00 56.31 75 ASP A N 1
ATOM 576 C CA . ASP A 1 75 ? -14.345 11.402 6.575 1.00 56.31 75 ASP A CA 1
ATOM 577 C C . ASP A 1 75 ? -14.641 9.919 6.323 1.00 56.31 75 ASP A C 1
ATOM 579 O O . ASP A 1 75 ? -14.894 9.160 7.263 1.00 56.31 75 ASP A O 1
ATOM 583 N N . MET A 1 76 ? -14.653 9.515 5.047 1.00 54.66 76 MET A N 1
ATOM 584 C CA . MET A 1 76 ? -15.062 8.177 4.612 1.00 54.66 76 MET A CA 1
ATOM 585 C C . MET A 1 76 ? -14.392 7.091 5.456 1.00 54.66 76 MET A C 1
ATOM 587 O O . MET A 1 76 ? -13.197 6.820 5.314 1.00 54.66 76 MET A O 1
ATOM 591 N N . ILE A 1 77 ? -15.183 6.446 6.319 1.00 58.00 77 ILE A N 1
ATOM 592 C CA . ILE A 1 77 ? -14.744 5.252 7.032 1.00 58.00 77 ILE A CA 1
ATOM 593 C C . ILE A 1 77 ? -14.444 4.207 5.954 1.00 58.00 77 ILE A C 1
ATOM 595 O O . ILE A 1 77 ? -15.329 3.898 5.148 1.00 58.00 77 ILE A O 1
ATOM 599 N N . PRO A 1 78 ? -13.215 3.671 5.904 1.00 56.44 78 PRO A N 1
ATOM 600 C CA . PRO A 1 78 ? -12.874 2.625 4.961 1.00 56.44 78 PRO A CA 1
ATOM 601 C C . PRO A 1 78 ? -13.871 1.481 5.079 1.00 56.44 78 PRO A C 1
ATOM 603 O O . PRO A 1 78 ? -14.292 1.133 6.185 1.00 56.44 78 PRO A O 1
ATOM 606 N N . LEU A 1 79 ? -14.179 0.826 3.959 1.00 58.81 79 LEU A N 1
ATOM 607 C CA . LEU A 1 79 ? -15.030 -0.368 3.885 1.00 58.81 79 LEU A CA 1
ATOM 608 C C . LEU A 1 79 ? -14.409 -1.597 4.609 1.00 58.81 79 LEU A C 1
ATOM 610 O O . LEU A 1 79 ? -14.659 -2.744 4.263 1.00 58.81 79 LEU A O 1
ATOM 614 N N . CYS A 1 80 ? -13.559 -1.367 5.613 1.00 52.25 80 CYS A N 1
ATOM 615 C CA . CYS A 1 80 ? -12.845 -2.326 6.448 1.00 52.25 80 CYS A CA 1
ATOM 616 C C . CYS A 1 80 ? -13.749 -3.153 7.368 1.00 52.25 80 CYS A C 1
ATOM 618 O O . CYS A 1 80 ? -13.287 -4.163 7.894 1.00 52.25 80 CYS A O 1
ATOM 620 N N . LEU A 1 81 ? -14.994 -2.727 7.601 1.00 51.34 81 LEU A N 1
ATOM 621 C CA . LEU A 1 81 ? -15.892 -3.339 8.591 1.00 51.34 81 LEU A CA 1
ATOM 622 C C . LEU A 1 81 ? -17.120 -4.027 7.983 1.00 51.34 81 LEU A C 1
ATOM 624 O O . LEU A 1 81 ? -17.939 -4.571 8.722 1.00 51.34 81 LEU A O 1
ATOM 628 N N . GLY A 1 82 ? -17.248 -4.040 6.654 1.00 49.62 82 GLY A N 1
ATOM 629 C CA . GLY A 1 82 ? -18.265 -4.858 6.000 1.00 49.62 82 GLY A CA 1
ATOM 630 C C . GLY A 1 82 ? -17.979 -6.347 6.227 1.00 49.62 82 GLY A C 1
ATOM 631 O O . GLY A 1 82 ? -16.804 -6.732 6.274 1.00 49.62 82 GLY A O 1
ATOM 632 N N . PRO A 1 83 ? -19.010 -7.210 6.368 1.00 44.12 83 PRO A N 1
ATOM 633 C CA . PRO A 1 83 ? -18.792 -8.649 6.285 1.00 44.12 83 PRO A CA 1
ATOM 634 C C . PRO A 1 83 ? -18.005 -8.905 5.007 1.00 44.12 83 PRO A C 1
ATOM 636 O O . PRO A 1 83 ? -18.282 -8.254 4.004 1.00 44.12 83 PRO A O 1
ATOM 639 N N . LYS A 1 84 ? -17.004 -9.791 5.076 1.00 49.38 84 LYS A N 1
ATOM 640 C CA . LYS A 1 84 ? -16.216 -10.243 3.927 1.00 49.38 84 LYS A CA 1
ATOM 641 C C . LYS A 1 84 ? -17.201 -10.558 2.809 1.00 49.38 84 LYS A C 1
ATOM 643 O O . LYS A 1 84 ? -17.800 -11.630 2.830 1.00 49.38 84 LYS A O 1
ATOM 648 N N . THR A 1 85 ? -17.430 -9.604 1.907 1.00 44.19 85 THR A N 1
ATOM 649 C CA . THR A 1 85 ? -18.210 -9.863 0.715 1.00 44.19 85 THR A CA 1
ATOM 650 C C . THR A 1 85 ? -17.406 -10.958 0.067 1.00 44.19 85 THR A C 1
ATOM 652 O O . THR A 1 85 ? -16.202 -10.780 -0.161 1.00 44.19 85 THR A O 1
ATOM 655 N N . ASP A 1 86 ? -18.023 -12.134 -0.044 1.00 52.25 86 ASP A N 1
ATOM 656 C CA . ASP A 1 86 ? -17.479 -13.205 -0.850 1.00 52.25 86 ASP A CA 1
ATOM 657 C C . ASP A 1 86 ? -16.993 -12.522 -2.116 1.00 52.25 86 ASP A C 1
ATOM 659 O O . ASP A 1 86 ? -17.748 -11.748 -2.715 1.00 52.25 86 ASP A O 1
ATOM 663 N N . LEU A 1 87 ? -15.691 -12.624 -2.371 1.00 52.66 87 LEU A N 1
ATOM 664 C CA . LEU A 1 87 ? -15.032 -11.895 -3.441 1.00 52.66 87 LEU A CA 1
ATOM 665 C C . LEU A 1 87 ? -15.441 -12.619 -4.725 1.00 52.66 87 LEU A C 1
ATOM 667 O O . LEU A 1 87 ? -14.682 -13.373 -5.326 1.00 52.66 87 LEU A O 1
ATOM 671 N N . GLY A 1 88 ? -16.730 -12.508 -5.018 1.00 44.78 88 GLY A N 1
ATOM 672 C CA . GLY A 1 88 ? -17.438 -13.229 -6.031 1.00 44.78 88 GLY A CA 1
ATOM 673 C C . GLY A 1 88 ? -16.912 -12.736 -7.350 1.00 44.78 88 GLY A C 1
ATOM 674 O O . GLY A 1 88 ? -17.054 -11.564 -7.682 1.00 44.78 88 GLY A O 1
ATOM 675 N N . THR A 1 89 ? -16.309 -13.665 -8.079 1.00 49.97 89 THR A N 1
ATOM 676 C CA . THR A 1 89 ? -16.279 -13.720 -9.544 1.00 49.97 89 THR A CA 1
ATOM 677 C C . THR A 1 89 ? -15.549 -12.620 -10.325 1.00 49.97 89 THR A C 1
ATOM 679 O O . THR A 1 89 ? -15.235 -12.879 -11.482 1.00 49.97 89 THR A O 1
ATOM 682 N N . ASP A 1 90 ? -15.197 -11.475 -9.734 1.00 51.56 90 ASP A N 1
ATOM 683 C CA . ASP A 1 90 ? -14.616 -10.336 -10.471 1.00 51.56 90 ASP A CA 1
ATOM 684 C C . ASP A 1 90 ? -13.101 -10.155 -10.295 1.00 51.56 90 ASP A C 1
ATOM 686 O O . ASP A 1 90 ? -12.489 -9.342 -10.988 1.00 51.56 90 ASP A O 1
ATOM 690 N N . ILE A 1 91 ? -12.457 -10.938 -9.422 1.00 48.09 91 ILE A N 1
ATOM 691 C CA . ILE A 1 91 ? -11.002 -11.101 -9.498 1.00 48.09 91 ILE A CA 1
ATOM 692 C C . ILE A 1 91 ? -10.730 -12.275 -10.437 1.00 48.09 91 ILE A C 1
ATOM 694 O O . ILE A 1 91 ? -11.117 -13.397 -10.098 1.00 48.09 91 ILE A O 1
ATOM 698 N N . PRO A 1 92 ? -10.076 -12.062 -11.598 1.00 51.84 92 PRO A N 1
ATOM 699 C CA . PRO A 1 92 ? -9.665 -13.177 -12.436 1.00 51.84 92 PRO A CA 1
ATOM 700 C C . PRO A 1 92 ? -8.822 -14.120 -11.585 1.00 51.84 92 PRO A C 1
ATOM 702 O O . PRO A 1 92 ? -7.943 -13.666 -10.851 1.00 51.84 92 PRO A O 1
ATOM 705 N N . GLU A 1 93 ? -9.120 -15.418 -11.652 1.00 55.44 93 GLU A N 1
ATOM 706 C CA . GLU A 1 93 ? -8.420 -16.436 -10.880 1.00 55.44 93 GLU A CA 1
ATOM 707 C C . GLU A 1 93 ? -6.916 -16.316 -11.155 1.00 55.44 93 GLU A C 1
ATOM 709 O O . GLU A 1 93 ? -6.406 -16.693 -12.213 1.00 55.44 93 GLU A O 1
ATOM 714 N N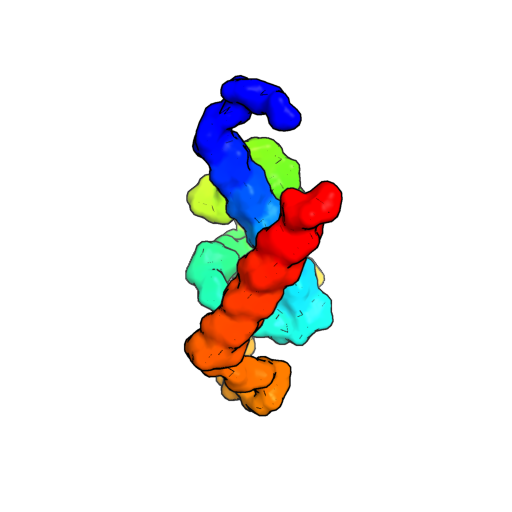 . PHE A 1 94 ? -6.203 -15.704 -10.212 1.00 59.69 94 PHE A N 1
ATOM 715 C CA . PHE A 1 94 ? -4.767 -15.549 -10.294 1.00 59.69 94 PHE A CA 1
ATOM 716 C C . PHE A 1 94 ? -4.166 -16.924 -10.032 1.00 59.69 94 PHE A C 1
ATOM 718 O O . PHE A 1 94 ? -3.945 -17.326 -8.891 1.00 59.69 94 PHE A O 1
ATOM 725 N N . SER A 1 95 ? -3.962 -17.689 -11.100 1.00 72.00 95 SER A N 1
ATOM 726 C CA . SER A 1 95 ? -3.248 -18.953 -11.004 1.00 72.00 95 SER A CA 1
ATOM 727 C C . SER A 1 95 ? -1.745 -18.690 -10.974 1.00 72.00 95 SER A C 1
ATOM 729 O O . SER A 1 95 ? -1.226 -17.809 -11.665 1.00 72.00 95 SER A O 1
ATOM 731 N N . LEU A 1 96 ? -1.020 -19.502 -10.202 1.00 74.56 96 LEU A N 1
ATOM 732 C CA . LEU A 1 96 ? 0.446 -19.491 -10.202 1.00 74.56 96 LEU A CA 1
ATOM 733 C C . LEU A 1 96 ? 1.004 -19.682 -11.623 1.00 74.56 96 LEU A C 1
ATOM 735 O O . LEU A 1 96 ? 2.020 -19.094 -11.980 1.00 74.56 96 LEU A O 1
ATOM 739 N N . THR A 1 97 ? 0.298 -20.457 -12.448 1.00 75.88 97 THR A N 1
ATOM 740 C CA . THR A 1 97 ? 0.605 -20.664 -13.865 1.00 75.88 97 THR A CA 1
ATOM 741 C C . THR A 1 97 ? 0.473 -19.377 -14.678 1.00 75.88 97 THR A C 1
ATOM 743 O O . THR A 1 97 ? 1.377 -19.062 -15.445 1.00 75.88 97 THR A O 1
ATOM 746 N N . ALA A 1 98 ? -0.599 -18.600 -14.491 1.00 76.12 98 ALA A N 1
ATOM 747 C CA . ALA A 1 98 ? -0.783 -17.324 -15.183 1.00 76.12 98 ALA A CA 1
ATOM 748 C C . ALA A 1 98 ? 0.290 -16.296 -14.787 1.00 76.12 98 ALA A C 1
ATOM 750 O O . ALA A 1 98 ? 0.813 -15.596 -15.653 1.00 76.12 98 ALA A O 1
ATOM 751 N N . LEU A 1 99 ? 0.671 -16.246 -13.504 1.00 83.44 99 LEU A N 1
ATOM 752 C CA . LEU A 1 99 ? 1.790 -15.419 -13.043 1.00 83.44 99 LEU A CA 1
ATOM 753 C C . LEU A 1 99 ? 3.114 -15.850 -13.683 1.00 83.44 99 LEU A C 1
ATOM 755 O O . LEU A 1 99 ? 3.870 -15.005 -14.159 1.00 83.44 99 LEU A O 1
ATOM 759 N N . HIS A 1 100 ? 3.393 -17.155 -13.693 1.00 82.88 100 HIS A N 1
ATOM 760 C CA . HIS A 1 100 ? 4.600 -17.709 -14.298 1.00 82.88 100 HIS A CA 1
ATOM 761 C C . HIS A 1 100 ? 4.702 -17.325 -15.780 1.00 82.88 100 HIS A C 1
ATOM 763 O O . HIS A 1 100 ? 5.733 -16.815 -16.213 1.00 82.88 100 HIS A O 1
ATOM 769 N N . ASP A 1 101 ? 3.619 -17.484 -16.541 1.00 84.62 101 ASP A N 1
ATOM 770 C CA . ASP A 1 101 ? 3.557 -17.088 -17.950 1.00 84.62 101 ASP A CA 1
ATOM 771 C C . ASP A 1 101 ? 3.818 -15.591 -18.148 1.00 84.62 101 ASP A C 1
ATOM 773 O O . ASP A 1 101 ? 4.552 -15.197 -19.056 1.00 84.62 101 ASP A O 1
ATOM 777 N N . TYR A 1 102 ? 3.239 -14.750 -17.287 1.00 82.06 102 TYR A N 1
ATOM 778 C CA . TYR A 1 102 ? 3.425 -13.304 -17.355 1.00 82.06 102 TYR A CA 1
ATOM 779 C C . TYR A 1 102 ? 4.884 -12.909 -17.089 1.00 82.06 102 TYR A C 1
ATOM 781 O O . TYR A 1 102 ? 5.443 -12.089 -17.817 1.00 82.06 102 TYR A O 1
ATOM 789 N N . LEU A 1 103 ? 5.525 -13.537 -16.097 1.00 86.50 103 LEU A N 1
ATOM 790 C CA . LEU A 1 103 ? 6.938 -13.322 -15.776 1.00 86.50 103 LEU A CA 1
ATOM 791 C C . LEU A 1 103 ? 7.858 -13.765 -16.917 1.00 86.50 103 LEU A C 1
ATOM 793 O O . LEU A 1 103 ? 8.756 -13.017 -17.292 1.00 86.50 103 LEU A O 1
ATOM 797 N N . VAL A 1 104 ? 7.613 -14.938 -17.509 1.00 87.00 104 VAL A N 1
ATOM 798 C CA . VAL A 1 104 ? 8.395 -15.426 -18.657 1.00 87.00 104 VAL A CA 1
ATOM 799 C C . VAL A 1 104 ? 8.286 -14.457 -19.833 1.00 87.00 104 VAL A C 1
ATOM 801 O O . VAL A 1 104 ? 9.303 -14.084 -20.413 1.00 87.00 104 VAL A O 1
ATOM 804 N N . ARG A 1 105 ? 7.072 -14.000 -20.168 1.00 86.56 105 ARG A N 1
ATOM 805 C CA . ARG A 1 105 ? 6.863 -13.038 -21.264 1.00 86.56 105 ARG A CA 1
ATOM 806 C C . ARG A 1 105 ? 7.552 -11.705 -21.000 1.00 86.56 105 ARG A C 1
ATOM 808 O O . ARG A 1 105 ? 8.138 -11.149 -21.922 1.00 86.56 105 ARG A O 1
ATOM 815 N N . PHE A 1 106 ? 7.496 -11.213 -19.765 1.00 82.94 106 PHE A N 1
ATOM 816 C CA . PHE A 1 106 ? 8.182 -9.988 -19.368 1.00 82.94 106 PHE A CA 1
ATOM 817 C C . PHE A 1 106 ? 9.703 -10.106 -19.542 1.00 82.94 106 PHE A C 1
ATOM 819 O O . PHE A 1 106 ? 10.297 -9.247 -20.184 1.00 82.94 106 PHE A O 1
ATOM 826 N N . ILE A 1 107 ? 10.316 -11.193 -19.053 1.00 87.25 107 ILE A N 1
ATOM 827 C CA . ILE A 1 107 ? 11.765 -11.434 -19.176 1.00 87.25 107 ILE A CA 1
ATOM 828 C C . ILE A 1 107 ? 12.183 -11.517 -20.647 1.00 87.25 107 ILE A C 1
ATOM 830 O O . ILE A 1 107 ? 13.144 -10.875 -21.050 1.00 87.25 107 ILE A O 1
ATOM 834 N N . VAL A 1 108 ? 11.445 -12.278 -21.463 1.00 85.75 108 VAL A N 1
ATOM 835 C CA . VAL A 1 108 ? 11.747 -12.417 -22.897 1.00 85.75 108 VAL A CA 1
ATOM 836 C C . VAL A 1 108 ? 11.624 -11.078 -23.626 1.00 85.75 108 VAL A C 1
ATOM 838 O O . VAL A 1 108 ? 12.458 -10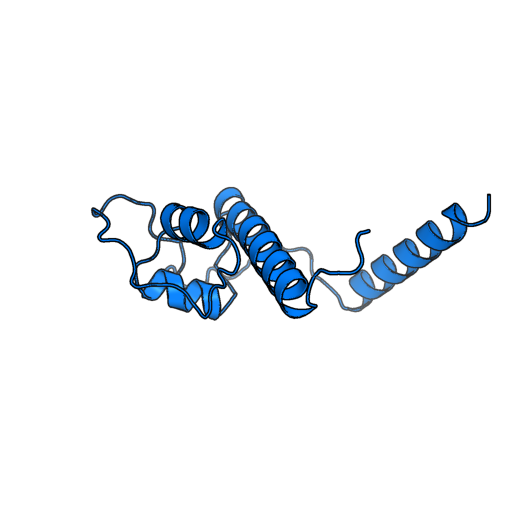.769 -24.472 1.00 85.75 108 VAL A O 1
ATOM 841 N N . ALA A 1 109 ? 10.602 -10.277 -23.312 1.00 82.88 109 ALA A N 1
ATOM 842 C CA . ALA A 1 109 ? 10.428 -8.962 -23.919 1.00 82.88 109 ALA A CA 1
ATOM 843 C C . ALA A 1 109 ? 11.547 -7.982 -23.522 1.00 82.88 109 ALA A C 1
ATOM 845 O O . ALA A 1 109 ? 12.025 -7.240 -24.376 1.00 82.88 109 ALA A O 1
ATOM 846 N N . ASP A 1 110 ? 11.984 -7.995 -22.262 1.00 79.81 110 ASP A N 1
ATOM 847 C CA . ASP A 1 110 ? 13.069 -7.140 -21.761 1.00 79.81 110 ASP A CA 1
ATOM 848 C C . ASP A 1 110 ? 14.437 -7.498 -22.377 1.00 79.81 110 ASP A C 1
ATOM 850 O O . ASP A 1 110 ? 15.192 -6.615 -22.794 1.00 79.81 110 ASP A O 1
ATOM 854 N N . ASP A 1 111 ? 14.717 -8.796 -22.530 1.00 77.56 111 ASP A N 1
ATOM 855 C CA . ASP A 1 111 ? 15.956 -9.307 -23.131 1.00 77.56 111 ASP A CA 1
ATOM 856 C C . ASP A 1 111 ? 16.043 -8.972 -24.635 1.00 77.56 111 ASP A C 1
ATOM 858 O O . ASP A 1 111 ? 17.107 -8.639 -25.159 1.00 77.56 111 ASP A O 1
ATOM 862 N N . GLN A 1 112 ? 14.903 -8.955 -25.338 1.00 66.81 112 GLN A N 1
ATOM 863 C CA . GLN A 1 112 ? 14.844 -8.573 -26.755 1.00 66.81 112 GLN A CA 1
ATOM 864 C C . GLN A 1 112 ? 15.062 -7.074 -27.004 1.00 66.81 112 GLN A C 1
ATOM 866 O O . GLN A 1 112 ? 15.516 -6.705 -28.087 1.00 66.81 112 GLN A O 1
ATOM 871 N N . VAL A 1 113 ? 14.778 -6.210 -26.025 1.00 61.12 113 VAL A N 1
ATOM 872 C CA . VAL A 1 113 ? 15.017 -4.759 -26.134 1.00 61.12 113 VAL A CA 1
ATOM 873 C C . VAL A 1 113 ? 16.501 -4.413 -25.948 1.00 61.12 113 VAL A C 1
ATOM 875 O O . VAL A 1 113 ? 16.958 -3.407 -26.482 1.00 61.12 113 VAL A O 1
ATOM 878 N N . HIS A 1 114 ? 17.279 -5.264 -25.270 1.00 53.81 114 HIS A N 1
ATOM 879 C CA . HIS A 1 114 ? 18.725 -5.083 -25.078 1.00 53.81 114 HIS A CA 1
ATOM 880 C C . HIS A 1 114 ? 19.598 -5.677 -26.201 1.00 53.81 114 HIS A C 1
ATOM 882 O O . HIS A 1 114 ? 20.817 -5.505 -26.181 1.00 53.81 114 HIS A O 1
ATOM 888 N N . ALA A 1 115 ? 18.999 -6.363 -27.179 1.00 52.72 115 ALA A N 1
ATOM 889 C CA . ALA A 1 115 ? 19.704 -6.998 -28.296 1.00 52.72 115 ALA A CA 1
ATOM 890 C C . ALA A 1 115 ? 19.752 -6.151 -29.590 1.00 52.72 115 ALA A C 1
ATOM 892 O O . ALA A 1 115 ? 20.187 -6.666 -30.624 1.00 52.72 115 ALA A O 1
ATOM 893 N N . MET A 1 116 ? 19.314 -4.882 -29.554 1.00 45.88 116 MET A N 1
ATOM 894 C CA . MET A 1 116 ? 19.399 -3.923 -30.673 1.00 45.88 116 MET A CA 1
ATOM 895 C C . MET A 1 116 ? 20.414 -2.810 -30.422 1.00 45.88 116 MET A C 1
ATOM 897 O O . MET A 1 116 ? 20.414 -2.244 -29.308 1.00 45.88 116 MET A O 1
#

Sequence (116 aa):
FSPNTSTTLLCNHLESIHTLQYMVQLQEQGWVVQTKLLKAAFSGGYTYDSLKATLVLPNMTIDALPPPPLHEVGDMIPLCLGPKTDLGTDIPEFSLTALHDYLVRFIVADDQVHAM

Secondary structure (DSSP, 8-state):
--TT--HHHHHHHHHHHHHHHHHHHHHHHTPPP--HHHHHHHHTT--HHHHHHHHTSTT--GGG--SPP---TTS---GGGS------S-S----HHHHHHHHHHHHHHHHHHTT-

pLDDT: mean 70.52, std 13.34, range [35.38, 87.25]

Organism: NCBI:txid1036808

Radius of gyration: 18.44 Å; chains: 1; bounding box: 44×36×47 Å

Foldseek 3Di:
DDDPPDPLQVVLLVQLVVVLVVLVCCVVVVDADDDPLVLVVLVLVDASVQSNVQSVDRPDDSVPDDRHPDDDPPGDRRPNPPDPPPPPDPPPPPDPVVVVVVVVVVVVVVVVVVPD